Protein AF-A0A960BAJ9-F1 (afdb_monomer_lite)

Secondary structure (DSSP, 8-state):
---EEEEEEEEEEEEETTEEEEEEEEEEETTEEEEE---TT--TTHHHHHHHHHHHHHHT-PPPPS-S----PEEE-S--HHHHHHHHHTS--S-EEE----TT--

Structure (mmCIF, N/CA/C/O backbone):
data_AF-A0A960BAJ9-F1
#
_entry.id   AF-A0A960BAJ9-F1
#
loop_
_atom_site.group_PDB
_atom_site.id
_atom_site.type_symbol
_atom_site.label_atom_id
_atom_site.label_alt_id
_atom_site.label_comp_id
_atom_site.label_asym_id
_atom_site.label_entity_id
_atom_site.label_seq_id
_atom_site.pdbx_PDB_ins_code
_atom_site.Cartn_x
_atom_site.Cartn_y
_atom_site.Cartn_z
_atom_site.occupancy
_atom_site.B_iso_or_equiv
_atom_site.auth_seq_id
_atom_site.auth_comp_id
_atom_site.auth_asym_id
_atom_site.auth_atom_id
_atom_site.pdbx_PDB_model_num
ATOM 1 N N . MET A 1 1 ? 13.374 3.491 -20.218 1.00 78.62 1 MET A N 1
ATOM 2 C CA . MET A 1 1 ? 12.919 4.886 -20.019 1.00 78.62 1 MET A CA 1
ATOM 3 C C . MET A 1 1 ? 11.478 4.853 -19.524 1.00 78.62 1 MET A C 1
ATOM 5 O O . MET A 1 1 ? 10.736 3.983 -19.973 1.00 78.62 1 MET A O 1
ATOM 9 N N . LEU A 1 2 ? 11.098 5.720 -18.581 1.00 91.25 2 LEU A N 1
ATOM 10 C CA . LEU A 1 2 ? 9.697 5.862 -18.164 1.00 91.25 2 LEU A CA 1
ATOM 11 C C . LEU A 1 2 ? 8.907 6.575 -19.269 1.00 91.25 2 LEU A C 1
ATOM 13 O O . LEU A 1 2 ? 9.446 7.440 -19.951 1.00 91.25 2 LEU A O 1
ATOM 17 N N . SER A 1 3 ? 7.653 6.180 -19.460 1.00 89.94 3 SER A N 1
ATOM 18 C CA . SER A 1 3 ? 6.832 6.564 -20.620 1.00 89.94 3 SER A CA 1
ATOM 19 C C . SER A 1 3 ? 5.538 7.285 -20.248 1.00 89.94 3 SER A C 1
ATOM 21 O O . SER A 1 3 ? 4.957 7.987 -21.070 1.00 89.94 3 SER A O 1
ATOM 23 N N . THR A 1 4 ? 5.050 7.109 -19.021 1.00 95.44 4 THR A N 1
ATOM 24 C CA . THR A 1 4 ? 3.808 7.720 -18.535 1.00 95.44 4 THR A CA 1
ATOM 25 C C . THR A 1 4 ? 3.873 7.855 -17.019 1.00 95.44 4 THR A C 1
ATOM 27 O O . THR A 1 4 ? 4.448 6.988 -16.359 1.00 95.44 4 THR A O 1
ATOM 30 N N . ALA A 1 5 ? 3.264 8.912 -16.484 1.00 96.88 5 ALA A N 1
ATOM 31 C CA . ALA A 1 5 ? 3.016 9.097 -15.060 1.00 96.88 5 ALA A CA 1
ATOM 32 C C . ALA A 1 5 ? 1.580 9.601 -14.854 1.00 96.88 5 ALA A C 1
ATOM 34 O O . ALA A 1 5 ? 1.149 10.526 -15.542 1.00 96.88 5 ALA A O 1
ATOM 35 N N . VAL A 1 6 ? 0.840 8.987 -13.931 1.00 98.25 6 VAL A N 1
ATOM 36 C CA . VAL A 1 6 ? -0.546 9.347 -13.594 1.00 98.25 6 VAL A CA 1
ATOM 37 C C . VAL A 1 6 ? -0.665 9.492 -12.085 1.00 98.25 6 VAL A C 1
ATOM 39 O O . VAL A 1 6 ? -0.358 8.554 -11.353 1.00 98.25 6 VAL A O 1
ATOM 42 N N . ALA A 1 7 ? -1.124 10.651 -11.618 1.00 98.44 7 ALA A N 1
ATOM 43 C CA . ALA A 1 7 ? -1.416 10.861 -10.206 1.00 98.44 7 ALA A CA 1
ATOM 44 C C . ALA A 1 7 ? -2.764 10.253 -9.814 1.00 98.44 7 ALA A C 1
ATOM 46 O O . ALA A 1 7 ? -3.713 10.262 -10.601 1.00 98.44 7 ALA A O 1
ATOM 47 N N . TYR A 1 8 ? -2.856 9.754 -8.585 1.00 98.62 8 TYR A N 1
ATOM 48 C CA . TYR A 1 8 ? -4.104 9.284 -7.996 1.00 98.62 8 TYR A CA 1
ATOM 49 C C . TYR A 1 8 ? -4.304 9.843 -6.588 1.00 98.62 8 TYR A C 1
ATOM 51 O O . TYR A 1 8 ? -3.348 10.139 -5.874 1.00 98.62 8 TYR A O 1
ATOM 59 N N . ALA A 1 9 ? -5.573 9.920 -6.189 1.00 98.31 9 ALA A N 1
ATOM 60 C CA . ALA A 1 9 ? -6.015 10.220 -4.835 1.00 98.31 9 ALA A CA 1
ATOM 61 C C . ALA A 1 9 ? -7.238 9.344 -4.525 1.00 98.31 9 ALA A C 1
ATOM 63 O O . ALA A 1 9 ? -8.290 9.492 -5.147 1.00 98.31 9 ALA A O 1
ATOM 64 N N . LEU A 1 10 ? -7.093 8.385 -3.608 1.00 98.06 10 LEU A N 1
ATOM 65 C CA . LEU A 1 10 ? -8.117 7.378 -3.308 1.00 98.06 10 LEU A CA 1
ATOM 66 C C . LEU A 1 10 ? -8.574 7.474 -1.845 1.00 98.06 10 LEU A C 1
ATOM 68 O O . LEU A 1 10 ? -7.729 7.397 -0.952 1.00 98.06 10 LEU A O 1
ATOM 72 N N . PRO A 1 11 ? -9.882 7.602 -1.553 1.00 97.94 11 PRO A N 1
ATOM 73 C CA . PRO A 1 11 ? -10.361 7.657 -0.176 1.00 97.94 11 PRO A CA 1
ATOM 74 C C . PRO A 1 11 ? -10.208 6.300 0.524 1.00 97.94 11 PRO A C 1
ATOM 76 O O . PRO A 1 11 ? -10.509 5.245 -0.041 1.00 97.94 11 PRO A O 1
ATOM 79 N N . LEU A 1 12 ? -9.776 6.324 1.785 1.00 95.19 12 LEU A N 1
ATOM 80 C CA . LEU A 1 12 ? -9.753 5.147 2.651 1.00 95.19 12 LEU A CA 1
ATOM 81 C C . LEU A 1 12 ? -11.128 4.938 3.295 1.00 95.19 12 LEU A C 1
ATOM 83 O O . LEU A 1 12 ? -11.858 5.887 3.573 1.00 95.19 12 LEU A O 1
ATOM 87 N N . ARG A 1 13 ? -11.463 3.676 3.590 1.00 91.25 13 ARG A N 1
ATOM 88 C CA . ARG A 1 13 ? -12.693 3.330 4.328 1.00 91.25 13 ARG A CA 1
ATOM 89 C C . ARG A 1 13 ? -12.632 3.750 5.794 1.00 91.25 13 ARG A C 1
ATOM 91 O O . ARG A 1 13 ? -13.626 4.206 6.344 1.00 91.25 13 ARG A O 1
ATOM 98 N N . ASP A 1 14 ? -11.463 3.588 6.400 1.00 86.94 14 ASP A N 1
ATOM 99 C CA . ASP A 1 14 ? -11.175 3.923 7.787 1.00 86.94 14 ASP A CA 1
ATOM 100 C C . ASP A 1 14 ? -9.894 4.765 7.819 1.00 86.94 14 ASP A C 1
ATOM 102 O O . ASP A 1 14 ? -8.981 4.540 7.020 1.00 86.94 14 ASP A O 1
ATOM 106 N N . ARG A 1 15 ? -9.804 5.722 8.750 1.00 86.75 15 ARG A N 1
ATOM 107 C CA . ARG A 1 15 ? -8.563 6.476 8.969 1.00 86.75 15 ARG A CA 1
ATOM 108 C C . ARG A 1 15 ? -7.442 5.504 9.339 1.00 86.75 15 ARG A C 1
ATOM 110 O O . ARG A 1 15 ? -7.618 4.651 10.209 1.00 86.75 15 ARG A O 1
ATOM 117 N N . PHE A 1 16 ? -6.286 5.654 8.706 1.00 83.19 16 PHE A N 1
ATOM 118 C CA . PHE A 1 16 ? -5.135 4.790 8.944 1.00 83.19 16 PHE A CA 1
ATOM 119 C C . PHE A 1 16 ? -3.851 5.605 8.858 1.00 83.19 16 PHE A C 1
ATOM 121 O O . PHE A 1 16 ? -3.647 6.310 7.877 1.00 83.19 16 PHE A O 1
ATOM 128 N N . ARG A 1 17 ? -2.990 5.519 9.884 1.00 83.56 17 ARG A N 1
ATOM 129 C CA . ARG A 1 17 ? -1.757 6.326 9.986 1.00 83.56 17 ARG A CA 1
ATOM 130 C C . ARG A 1 17 ? -2.009 7.824 9.743 1.00 83.56 17 ARG A C 1
ATOM 132 O O . ARG A 1 17 ? -1.312 8.457 8.965 1.00 83.56 17 ARG A O 1
ATOM 139 N N . GLY A 1 18 ? -3.050 8.375 10.366 1.00 84.50 18 GLY A N 1
ATOM 140 C CA . GLY A 1 18 ? -3.385 9.798 10.251 1.00 84.50 18 GLY A CA 1
ATOM 141 C C . GLY A 1 18 ? -4.055 10.238 8.941 1.00 84.50 18 GLY A C 1
ATOM 142 O O . GLY A 1 18 ? -4.645 11.316 8.933 1.00 84.50 18 GLY A O 1
ATOM 143 N N . ILE A 1 19 ? -4.068 9.418 7.882 1.00 91.56 19 ILE A N 1
ATOM 144 C CA . ILE A 1 19 ? -4.639 9.788 6.577 1.00 91.56 19 ILE A CA 1
ATOM 145 C C . ILE A 1 19 ? -6.044 9.216 6.343 1.00 91.56 19 ILE A C 1
ATOM 147 O O . ILE A 1 19 ? -6.418 8.164 6.872 1.00 91.56 19 ILE A O 1
ATOM 151 N N . THR A 1 20 ? -6.817 9.913 5.508 1.00 94.56 20 THR A N 1
ATOM 152 C CA . THR A 1 20 ? -8.118 9.468 4.969 1.00 94.56 20 THR A CA 1
ATOM 153 C C . THR A 1 20 ? -8.138 9.400 3.441 1.00 94.56 20 THR A C 1
ATOM 155 O O . THR A 1 20 ? -9.094 8.878 2.874 1.00 94.56 20 THR A O 1
ATOM 158 N N . VAL A 1 21 ? -7.083 9.877 2.776 1.00 97.50 21 VAL A N 1
ATOM 159 C CA . VAL A 1 21 ? -6.874 9.776 1.327 1.00 97.50 21 VAL A CA 1
ATOM 160 C C . VAL A 1 21 ? -5.467 9.242 1.084 1.00 97.50 21 VAL A C 1
ATOM 162 O O . VAL A 1 21 ? -4.515 9.690 1.720 1.00 97.50 21 VAL A O 1
ATOM 165 N N . ARG A 1 22 ? -5.344 8.261 0.189 1.00 98.00 22 ARG A N 1
ATOM 166 C CA . ARG A 1 22 ? -4.074 7.719 -0.275 1.00 98.00 22 ARG A CA 1
ATOM 167 C C . ARG A 1 22 ? -3.721 8.346 -1.611 1.00 98.00 22 ARG A C 1
ATOM 169 O O . ARG A 1 22 ? -4.416 8.113 -2.598 1.00 98.00 22 ARG A O 1
ATOM 176 N N . GLU A 1 23 ? -2.626 9.085 -1.626 1.00 98.19 23 GLU A N 1
ATOM 177 C CA . GLU A 1 23 ? -2.090 9.717 -2.829 1.00 98.19 23 GLU A CA 1
ATOM 178 C C . GLU A 1 23 ? -0.824 9.005 -3.309 1.00 98.19 23 GLU A C 1
ATOM 180 O O . GLU A 1 23 ? -0.157 8.307 -2.531 1.00 98.19 23 GLU A O 1
ATOM 185 N N . GLY A 1 24 ? -0.518 9.175 -4.593 1.00 98.19 24 GLY A N 1
ATOM 186 C CA . GLY A 1 24 ? 0.702 8.685 -5.223 1.00 98.19 24 GLY A CA 1
ATOM 187 C C . GLY A 1 24 ? 0.698 8.875 -6.739 1.00 98.19 24 GLY A C 1
ATOM 188 O O . GLY A 1 24 ? -0.206 9.484 -7.317 1.00 98.19 24 GLY A O 1
ATOM 189 N N . LEU A 1 25 ? 1.729 8.333 -7.380 1.00 98.19 25 LEU A N 1
ATOM 190 C CA . LEU A 1 25 ? 1.908 8.275 -8.825 1.00 98.19 25 LEU A CA 1
ATOM 191 C C . LEU A 1 25 ? 1.967 6.814 -9.276 1.00 98.19 25 LEU A C 1
ATOM 193 O O . LEU A 1 25 ? 2.682 6.002 -8.693 1.00 98.19 25 LEU A O 1
ATOM 197 N N . LEU A 1 26 ? 1.279 6.498 -10.367 1.00 98.56 26 LEU A N 1
ATOM 198 C CA . LEU A 1 26 ? 1.535 5.304 -11.161 1.00 98.56 26 LEU A CA 1
ATOM 199 C C . LEU A 1 26 ? 2.448 5.688 -12.320 1.00 98.56 26 LEU A C 1
ATOM 201 O O . LEU A 1 26 ? 2.107 6.574 -13.105 1.00 98.56 26 LEU A O 1
ATOM 205 N N . VAL A 1 27 ? 3.591 5.022 -12.451 1.00 98.31 27 VAL A N 1
ATOM 206 C CA . VAL A 1 27 ? 4.541 5.240 -13.549 1.00 98.31 27 VAL A CA 1
ATOM 207 C C . VAL A 1 27 ? 4.664 3.991 -14.408 1.00 98.31 27 VAL A C 1
ATOM 209 O O . VAL A 1 27 ? 4.649 2.875 -13.893 1.00 98.31 27 VAL A O 1
ATOM 212 N N . ARG A 1 28 ? 4.795 4.164 -15.725 1.00 98.31 28 ARG A N 1
ATOM 213 C CA . ARG A 1 28 ? 4.938 3.052 -16.675 1.00 98.31 28 ARG A CA 1
ATOM 214 C C . ARG A 1 28 ? 6.322 3.036 -17.307 1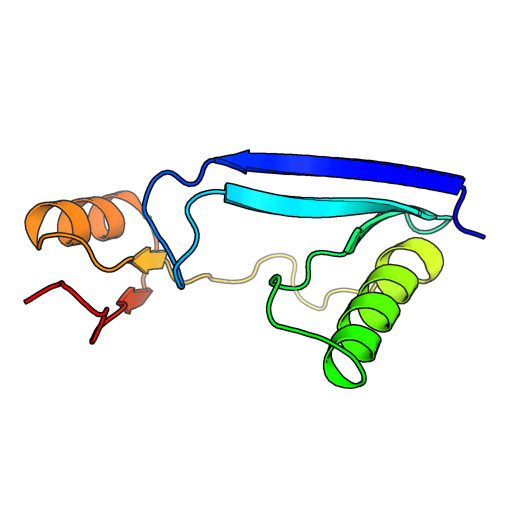.00 98.31 28 ARG A C 1
ATOM 216 O O . ARG A 1 28 ? 6.734 4.023 -17.921 1.00 98.31 28 ARG A O 1
ATOM 223 N N . GLY A 1 29 ? 7.005 1.903 -17.233 1.00 97.62 29 GLY A N 1
ATOM 224 C CA . GLY A 1 29 ? 8.255 1.635 -17.937 1.00 97.62 29 GLY A CA 1
ATOM 225 C C . GLY A 1 29 ? 8.205 0.323 -18.719 1.00 97.62 29 GLY A C 1
ATOM 226 O O . GLY A 1 29 ? 7.136 -0.235 -18.966 1.00 97.62 29 GLY A O 1
ATOM 227 N N . ALA A 1 30 ? 9.379 -0.153 -19.136 1.00 97.56 30 ALA A N 1
ATOM 228 C CA . ALA A 1 30 ? 9.511 -1.347 -19.970 1.00 97.56 30 ALA A CA 1
ATOM 229 C C . ALA A 1 30 ? 9.079 -2.646 -19.262 1.00 97.56 30 ALA A C 1
ATOM 231 O O . ALA A 1 30 ? 8.610 -3.560 -19.931 1.00 97.56 30 ALA A O 1
ATOM 232 N N . ALA A 1 31 ? 9.199 -2.717 -17.931 1.00 97.31 31 ALA A N 1
ATOM 233 C CA . ALA A 1 31 ? 8.793 -3.883 -17.144 1.00 97.31 31 ALA A CA 1
ATOM 234 C C . ALA A 1 31 ? 7.314 -3.837 -16.713 1.00 97.31 31 ALA A C 1
ATOM 236 O O . ALA A 1 31 ? 6.780 -4.842 -16.249 1.00 97.31 31 ALA A O 1
ATOM 237 N N . GLY A 1 32 ? 6.630 -2.700 -16.889 1.00 97.38 32 GLY A N 1
ATOM 238 C CA . GLY A 1 32 ? 5.215 -2.542 -16.554 1.00 97.38 32 GLY A CA 1
ATOM 239 C C . GLY A 1 32 ? 4.915 -1.259 -15.785 1.00 97.38 32 GLY A C 1
ATOM 240 O O . GLY A 1 32 ? 5.556 -0.228 -15.994 1.00 97.38 32 GLY A O 1
ATOM 241 N N . TRP A 1 33 ? 3.892 -1.318 -14.931 1.00 98.44 33 TRP A N 1
ATOM 242 C CA . TRP A 1 33 ? 3.502 -0.227 -14.038 1.00 98.44 33 TRP A CA 1
ATOM 243 C C . TRP A 1 33 ? 4.142 -0.389 -12.658 1.00 98.44 33 TRP A C 1
ATOM 245 O O . TRP A 1 33 ? 4.231 -1.504 -12.148 1.00 98.44 33 TRP A O 1
ATOM 255 N N . ALA A 1 34 ? 4.514 0.727 -12.039 1.00 98.50 34 ALA A N 1
ATOM 256 C CA . ALA A 1 34 ? 4.970 0.795 -10.658 1.00 98.50 34 ALA A CA 1
ATOM 257 C C . ALA A 1 34 ? 4.303 1.950 -9.912 1.00 98.50 34 ALA A C 1
ATOM 259 O O . ALA A 1 34 ? 3.860 2.925 -10.522 1.00 98.50 34 ALA A O 1
ATOM 260 N N . GLU A 1 35 ? 4.257 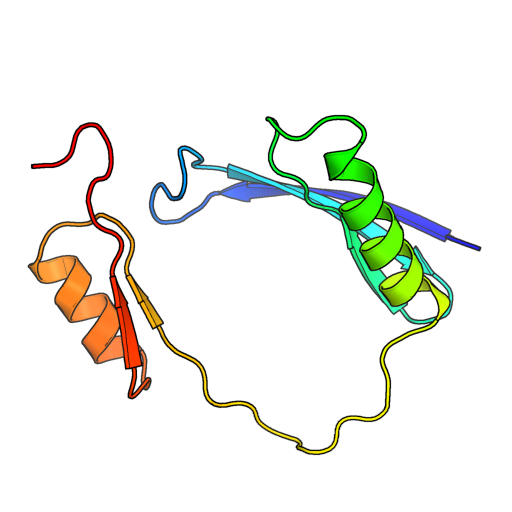1.838 -8.590 1.00 98.62 35 GLU A N 1
ATOM 261 C CA . GLU A 1 35 ? 3.672 2.833 -7.697 1.00 98.62 35 GLU A CA 1
ATOM 262 C C . GLU A 1 35 ? 4.777 3.597 -6.964 1.00 98.62 35 GLU A C 1
ATOM 264 O O . GLU A 1 35 ? 5.614 2.986 -6.302 1.00 98.62 35 GLU A O 1
ATOM 269 N N . TRP A 1 36 ? 4.738 4.927 -7.044 1.00 98.44 36 TRP A N 1
ATOM 270 C CA . TRP A 1 36 ? 5.479 5.818 -6.159 1.00 98.44 36 TRP A CA 1
ATOM 271 C C . TRP A 1 36 ? 4.500 6.514 -5.229 1.00 98.44 36 TRP A C 1
ATOM 273 O O . TRP A 1 36 ? 3.672 7.314 -5.663 1.00 98.44 36 TRP A O 1
ATOM 283 N N . SER A 1 37 ? 4.566 6.194 -3.944 1.00 97.94 37 SER A N 1
ATOM 284 C CA . SER A 1 37 ? 3.547 6.639 -3.003 1.00 97.94 37 SER A CA 1
ATOM 285 C C . SER A 1 37 ? 4.110 6.905 -1.601 1.00 97.94 37 SER A C 1
ATOM 287 O O . SER A 1 37 ? 3.599 6.380 -0.615 1.00 97.94 37 SER A O 1
ATOM 289 N N . PRO A 1 38 ? 5.158 7.723 -1.433 1.00 97.44 38 PRO A N 1
ATOM 290 C CA . PRO A 1 38 ? 5.589 8.120 -0.094 1.00 97.44 38 PRO A CA 1
ATOM 291 C C . PRO A 1 38 ? 4.444 8.802 0.673 1.00 97.44 38 PRO A C 1
ATOM 293 O O . PRO A 1 38 ? 3.531 9.380 0.078 1.00 97.44 38 PRO A O 1
ATOM 296 N N . PHE A 1 39 ? 4.461 8.701 2.003 1.00 95.50 39 PHE A N 1
ATOM 297 C CA . PHE A 1 39 ? 3.584 9.532 2.827 1.00 95.50 39 PHE A CA 1
ATOM 298 C C . PHE A 1 39 ? 4.069 10.996 2.797 1.00 95.50 39 PHE A C 1
ATOM 300 O O . PHE A 1 39 ? 5.267 11.212 2.598 1.00 95.50 39 PHE A O 1
ATOM 307 N N . PRO A 1 40 ? 3.179 11.990 2.997 1.00 91.94 40 PRO A N 1
ATOM 308 C CA . PRO A 1 40 ? 3.519 13.408 2.844 1.00 91.94 40 PRO A CA 1
ATOM 309 C C . PRO A 1 40 ? 4.668 13.900 3.733 1.00 91.94 40 PRO A C 1
ATOM 311 O O . PRO A 1 40 ? 5.332 14.872 3.387 1.00 91.94 40 PRO A O 1
ATOM 314 N N . GLU A 1 41 ? 4.899 13.256 4.878 1.00 93.50 41 GLU A N 1
ATOM 315 C CA . GLU A 1 41 ? 5.968 13.613 5.810 1.00 93.50 41 GLU A CA 1
ATOM 316 C C . GLU A 1 41 ? 7.373 13.187 5.358 1.00 93.50 41 GLU A C 1
ATOM 318 O O . GLU A 1 41 ? 8.354 13.734 5.861 1.00 93.50 41 GLU A O 1
ATOM 323 N N . TYR A 1 42 ? 7.495 12.232 4.428 1.00 95.62 42 TYR A N 1
ATOM 324 C CA . TYR A 1 42 ? 8.803 11.760 3.978 1.00 95.62 42 TYR A CA 1
ATOM 325 C C . TYR A 1 42 ? 9.424 12.742 2.992 1.00 95.62 42 TYR A C 1
ATOM 327 O O . TYR A 1 42 ? 8.854 13.062 1.950 1.00 95.62 42 TYR A O 1
ATOM 335 N N . THR A 1 43 ? 10.638 13.177 3.310 1.00 95.50 43 THR A N 1
ATOM 336 C CA . THR A 1 43 ? 11.449 14.051 2.457 1.00 95.50 43 THR A CA 1
ATOM 337 C C . THR A 1 43 ? 12.789 13.382 2.157 1.00 95.50 43 THR A C 1
ATOM 339 O O . THR A 1 43 ? 12.997 12.211 2.485 1.00 95.50 43 THR A O 1
ATOM 342 N N . HIS A 1 44 ? 13.706 14.075 1.485 1.00 94.06 44 HIS A N 1
ATOM 343 C CA . HIS A 1 44 ? 15.058 13.549 1.323 1.00 94.06 44 HIS A CA 1
ATOM 344 C C . HIS A 1 44 ? 15.757 13.408 2.686 1.00 94.06 44 HIS A C 1
ATOM 346 O O . HIS A 1 44 ? 15.627 14.295 3.530 1.00 94.06 44 HIS A O 1
ATOM 352 N N . PRO A 1 45 ? 16.536 12.332 2.898 1.00 95.81 45 PRO A N 1
ATOM 353 C CA . PRO A 1 45 ? 16.873 11.276 1.931 1.00 95.81 45 PRO A CA 1
ATOM 354 C C . PRO A 1 45 ? 15.899 10.078 1.924 1.00 95.81 45 PRO A C 1
ATOM 356 O O . PRO A 1 45 ? 16.048 9.158 1.127 1.00 95.81 45 PRO A O 1
ATOM 359 N N . GLU A 1 46 ? 14.897 10.047 2.804 1.00 96.56 46 GLU A N 1
ATOM 360 C CA . GLU A 1 46 ? 14.001 8.891 2.981 1.00 96.56 46 GLU A CA 1
ATOM 361 C C . GLU A 1 46 ? 13.207 8.560 1.710 1.00 96.56 46 GLU A C 1
ATOM 363 O O . GLU A 1 46 ? 12.989 7.391 1.380 1.00 96.56 46 GLU A O 1
ATOM 368 N N . ILE A 1 47 ? 12.807 9.592 0.965 1.00 97.25 47 ILE A N 1
ATOM 369 C CA . ILE A 1 47 ? 12.033 9.464 -0.273 1.00 97.25 47 ILE A CA 1
ATOM 370 C C . ILE A 1 47 ? 12.825 8.826 -1.429 1.00 97.25 47 ILE A C 1
ATOM 372 O O . ILE A 1 47 ? 12.225 8.293 -2.366 1.00 97.25 47 ILE A O 1
ATOM 376 N N . ASP A 1 48 ? 14.159 8.809 -1.354 1.00 97.56 48 ASP A N 1
ATOM 377 C CA . ASP A 1 48 ? 15.015 8.281 -2.423 1.00 97.56 48 ASP A CA 1
ATOM 378 C C . ASP A 1 48 ? 14.814 6.775 -2.604 1.00 97.56 48 ASP A C 1
ATOM 380 O O . ASP A 1 48 ? 14.722 6.280 -3.730 1.00 97.56 48 ASP A O 1
ATOM 384 N N . ALA A 1 49 ? 14.644 6.044 -1.499 1.00 98.06 49 ALA A N 1
ATOM 385 C CA . ALA A 1 49 ? 14.368 4.611 -1.529 1.00 98.06 49 ALA A CA 1
ATOM 386 C C . ALA A 1 49 ? 13.011 4.296 -2.185 1.00 98.06 49 ALA A C 1
ATOM 388 O O . ALA A 1 49 ? 12.890 3.314 -2.919 1.00 98.06 49 ALA A O 1
ATOM 389 N N . TRP A 1 50 ? 12.003 5.152 -1.978 1.00 98.31 50 TRP A N 1
ATOM 390 C CA . TRP A 1 50 ? 10.700 5.015 -2.636 1.00 98.31 50 TRP A CA 1
ATOM 391 C C . TRP A 1 50 ? 10.831 5.158 -4.149 1.00 98.31 50 TRP A C 1
ATOM 393 O O . TRP A 1 50 ? 10.250 4.376 -4.906 1.00 98.31 50 TRP A O 1
ATOM 403 N N . TRP A 1 51 ? 11.612 6.140 -4.604 1.00 97.69 51 TRP A N 1
ATOM 404 C CA . TRP A 1 51 ? 11.840 6.344 -6.030 1.00 97.69 51 TRP A CA 1
ATOM 405 C C . TRP A 1 51 ? 12.667 5.222 -6.664 1.00 97.69 51 TRP A C 1
ATOM 407 O O . TRP A 1 51 ? 12.330 4.752 -7.755 1.00 97.69 51 TRP A O 1
ATOM 417 N N . ALA A 1 52 ? 13.700 4.742 -5.969 1.00 97.94 52 ALA A N 1
ATOM 418 C CA . ALA A 1 52 ? 14.506 3.613 -6.419 1.00 97.94 52 ALA A CA 1
ATOM 419 C C . ALA A 1 52 ? 13.644 2.354 -6.623 1.00 97.94 52 ALA A C 1
ATOM 421 O O . ALA A 1 52 ? 13.669 1.773 -7.708 1.00 97.94 52 ALA A O 1
ATOM 422 N N . ALA A 1 53 ? 12.807 2.000 -5.640 1.00 98.31 53 ALA A N 1
ATOM 423 C CA . ALA A 1 53 ? 11.892 0.860 -5.732 1.00 98.31 53 ALA A CA 1
ATOM 424 C C . ALA A 1 53 ? 10.872 1.013 -6.874 1.00 98.31 53 ALA A C 1
ATOM 426 O O . ALA A 1 53 ? 10.605 0.068 -7.617 1.00 98.31 53 ALA A O 1
ATOM 427 N N . THR A 1 54 ? 10.336 2.222 -7.059 1.00 98.31 54 THR A N 1
ATOM 428 C CA . THR A 1 54 ? 9.414 2.520 -8.166 1.00 98.31 54 THR A CA 1
ATOM 429 C C . THR A 1 54 ? 10.096 2.296 -9.517 1.00 98.31 54 THR A C 1
ATOM 431 O O . THR A 1 54 ? 9.539 1.664 -10.416 1.00 98.31 54 THR A O 1
ATOM 434 N N . THR A 1 55 ? 11.316 2.812 -9.669 1.00 97.75 55 THR A N 1
ATOM 435 C CA . THR A 1 55 ? 12.070 2.721 -10.922 1.00 97.75 55 THR A CA 1
ATOM 436 C C . THR A 1 55 ? 12.447 1.278 -11.234 1.00 97.75 55 THR A C 1
ATOM 438 O O . THR A 1 55 ? 12.273 0.846 -12.376 1.00 97.75 55 THR A O 1
ATOM 441 N N . GLU A 1 56 ? 12.904 0.514 -10.240 1.00 98.06 56 GLU A N 1
ATOM 442 C CA . GLU A 1 56 ? 13.185 -0.918 -10.380 1.00 98.06 56 GLU A CA 1
ATOM 443 C C . GLU A 1 56 ? 11.944 -1.672 -10.873 1.00 98.06 56 GLU A C 1
ATOM 445 O O . GLU A 1 56 ? 11.994 -2.321 -11.920 1.00 98.06 56 GLU A O 1
ATOM 450 N N . ALA A 1 57 ? 10.803 -1.507 -10.199 1.00 98.38 57 ALA A N 1
ATOM 451 C CA . ALA A 1 57 ? 9.558 -2.174 -10.571 1.00 98.38 57 ALA A CA 1
ATOM 452 C C . ALA A 1 57 ? 9.079 -1.792 -11.986 1.00 98.38 57 ALA A C 1
ATOM 454 O O . ALA A 1 57 ? 8.595 -2.644 -12.729 1.00 98.38 57 ALA A O 1
ATOM 455 N N . ALA A 1 58 ? 9.249 -0.530 -12.395 1.00 98.31 58 ALA A N 1
ATOM 456 C CA . ALA A 1 58 ? 8.817 -0.062 -13.711 1.00 98.31 58 ALA A CA 1
ATOM 457 C C . 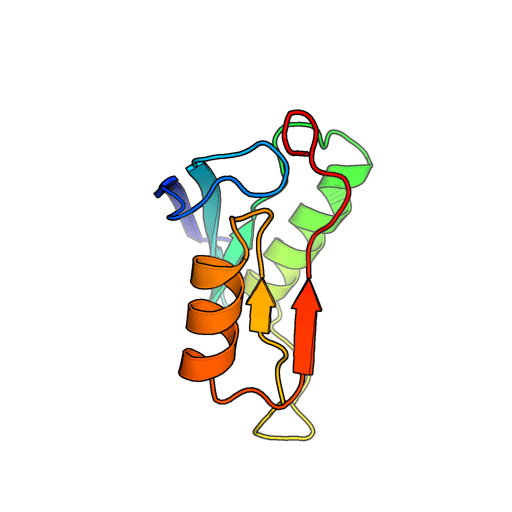ALA A 1 58 ? 9.766 -0.460 -14.851 1.00 98.31 58 ALA A C 1
ATOM 459 O O . ALA A 1 58 ? 9.341 -0.511 -16.009 1.00 98.31 58 ALA A O 1
ATOM 460 N N . THR A 1 59 ? 11.055 -0.682 -14.579 1.00 97.94 59 THR A N 1
ATOM 461 C CA . THR A 1 59 ? 12.075 -0.786 -15.640 1.00 97.94 59 THR A CA 1
ATOM 462 C C . THR A 1 59 ? 12.861 -2.090 -15.661 1.00 97.94 59 THR A C 1
ATOM 464 O O . THR A 1 59 ? 13.296 -2.479 -16.742 1.00 97.94 59 THR A O 1
ATOM 467 N N . ILE A 1 60 ? 13.008 -2.767 -14.523 1.00 97.25 60 ILE A N 1
ATOM 468 C CA . ILE A 1 60 ? 13.791 -4.002 -14.370 1.00 97.25 60 ILE A CA 1
ATOM 469 C C . ILE A 1 60 ? 12.859 -5.190 -14.098 1.00 97.25 60 ILE A C 1
ATOM 471 O O . ILE A 1 60 ? 13.013 -6.244 -14.711 1.00 97.25 60 ILE A O 1
ATOM 475 N N . GLY A 1 61 ? 11.855 -5.001 -13.236 1.00 94.94 61 GLY A N 1
ATOM 476 C CA . GLY A 1 61 ? 10.987 -6.073 -12.748 1.00 94.94 61 GLY A CA 1
ATOM 477 C C . GLY A 1 61 ? 11.575 -6.794 -11.531 1.00 94.94 61 GLY A C 1
ATOM 478 O O . GLY A 1 61 ? 12.621 -6.416 -11.011 1.00 94.94 61 GLY A O 1
ATOM 479 N N . PHE A 1 62 ? 10.880 -7.826 -11.050 1.00 97.44 62 PHE A N 1
ATOM 480 C CA . PHE A 1 62 ? 11.270 -8.560 -9.843 1.00 97.44 62 PHE A CA 1
ATOM 481 C C . PHE A 1 62 ? 11.953 -9.894 -10.174 1.00 97.44 62 PHE A C 1
ATOM 483 O O . PHE A 1 62 ? 11.670 -10.483 -11.222 1.00 97.44 62 PHE A O 1
ATOM 490 N N . PRO A 1 63 ? 12.807 -10.420 -9.275 1.00 98.12 63 PRO A N 1
ATOM 491 C CA . PRO A 1 63 ? 13.327 -11.778 -9.393 1.00 98.12 63 PRO A CA 1
ATOM 492 C C . PRO A 1 63 ? 12.211 -12.820 -9.535 1.00 98.12 63 PRO A C 1
ATOM 494 O O . PRO A 1 63 ? 11.095 -12.628 -9.045 1.00 98.12 63 PRO A O 1
ATOM 497 N N . ALA A 1 64 ? 12.535 -13.953 -10.16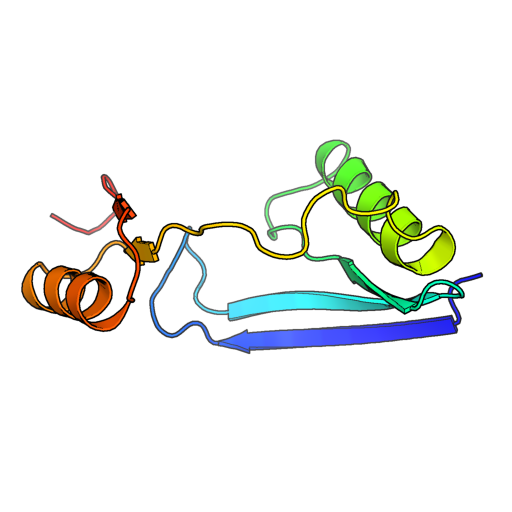2 1.00 98.12 64 ALA A N 1
ATOM 498 C CA . ALA A 1 64 ? 11.581 -15.041 -10.340 1.00 98.12 64 ALA A CA 1
ATOM 499 C C . ALA A 1 64 ? 11.011 -15.504 -8.981 1.00 98.12 64 ALA A C 1
ATOM 501 O O . ALA A 1 64 ? 11.782 -15.785 -8.054 1.00 98.12 64 ALA A O 1
ATOM 502 N N . PRO A 1 65 ? 9.677 -15.589 -8.829 1.00 98.31 65 PRO A N 1
ATOM 503 C CA . PRO A 1 65 ? 9.075 -16.034 -7.583 1.00 98.31 65 PRO A CA 1
ATOM 504 C C . PRO A 1 65 ? 9.395 -17.511 -7.332 1.00 98.31 65 PRO A C 1
ATOM 506 O O . PRO A 1 65 ? 9.319 -18.344 -8.229 1.00 98.31 65 PRO A O 1
ATOM 509 N N . VAL A 1 66 ? 9.698 -17.854 -6.079 1.00 98.56 66 VAL A N 1
ATOM 510 C CA . VAL A 1 66 ? 9.918 -19.252 -5.643 1.00 98.56 66 VAL A CA 1
ATOM 511 C C . VAL A 1 66 ? 8.647 -19.919 -5.098 1.00 98.56 66 VAL A C 1
ATOM 513 O O . VAL A 1 66 ? 8.696 -21.019 -4.553 1.00 98.56 66 VAL A O 1
ATOM 516 N N . ARG A 1 67 ? 7.514 -19.213 -5.154 1.00 98.56 67 ARG A N 1
ATOM 517 C CA . ARG A 1 67 ? 6.186 -19.685 -4.749 1.00 98.56 67 ARG A CA 1
ATOM 518 C C . ARG A 1 67 ? 5.113 -18.871 -5.457 1.00 98.56 67 ARG A C 1
ATOM 520 O O . ARG A 1 67 ? 5.254 -17.658 -5.580 1.00 98.56 67 ARG A O 1
ATOM 527 N N . ASP A 1 68 ? 4.009 -19.522 -5.796 1.00 98.44 68 ASP A N 1
ATOM 528 C CA . ASP A 1 68 ? 2.903 -18.868 -6.506 1.00 98.44 68 ASP A CA 1
ATOM 529 C C . ASP A 1 68 ? 1.910 -18.173 -5.566 1.00 98.44 68 ASP A C 1
ATOM 531 O O . ASP A 1 68 ? 1.068 -17.389 -5.999 1.00 98.44 68 ASP A O 1
ATOM 535 N N . ARG A 1 69 ? 1.960 -18.486 -4.264 1.00 98.06 69 ARG A N 1
ATOM 536 C CA . ARG A 1 69 ? 1.036 -17.952 -3.255 1.00 98.06 69 ARG A CA 1
ATOM 537 C C . ARG A 1 69 ? 1.766 -17.589 -1.969 1.00 98.06 69 ARG A C 1
ATOM 539 O O . ARG A 1 69 ? 2.654 -18.314 -1.520 1.00 98.06 69 ARG A O 1
ATOM 546 N N . VAL A 1 70 ? 1.347 -16.483 -1.357 1.00 97.94 70 VAL A N 1
ATOM 547 C CA . VAL A 1 70 ? 1.868 -15.983 -0.078 1.00 97.94 70 VAL A CA 1
ATOM 548 C C . VAL A 1 70 ? 0.702 -15.874 0.910 1.00 97.94 70 VAL A C 1
ATOM 550 O O . VAL A 1 70 ? -0.283 -15.207 0.592 1.00 97.94 70 VAL A O 1
ATOM 553 N N . PRO A 1 71 ? 0.755 -16.524 2.089 1.00 98.19 71 PRO A N 1
ATOM 554 C CA . PRO A 1 71 ? -0.256 -16.318 3.118 1.00 98.19 71 PRO A CA 1
ATOM 555 C C . PRO A 1 71 ? -0.166 -14.889 3.661 1.00 98.19 71 PRO A C 1
ATOM 557 O O . PRO A 1 71 ? 0.924 -14.393 3.938 1.00 98.19 71 PRO A O 1
ATOM 560 N N . VAL A 1 72 ? -1.315 -14.241 3.838 1.00 98.44 72 VAL A N 1
ATOM 561 C CA . VAL A 1 72 ? -1.406 -12.859 4.327 1.00 98.44 72 VAL A CA 1
ATOM 562 C C . VAL A 1 72 ? -2.089 -12.795 5.689 1.00 98.44 72 VAL A C 1
ATOM 564 O O . VAL A 1 72 ? -2.867 -13.678 6.060 1.00 98.44 72 VAL A O 1
ATOM 567 N N . ASN A 1 73 ? -1.807 -11.727 6.434 1.00 98.44 73 ASN A N 1
ATOM 568 C CA . ASN A 1 73 ? -2.582 -11.345 7.607 1.00 98.44 73 ASN A CA 1
ATOM 569 C C . ASN A 1 73 ? -3.627 -10.284 7.234 1.00 98.44 73 ASN A C 1
ATOM 571 O O . ASN A 1 73 ? -3.381 -9.428 6.382 1.00 98.44 73 ASN A O 1
ATOM 575 N N . VAL A 1 74 ? -4.750 -10.255 7.952 1.00 98.19 74 VAL A N 1
ATOM 576 C CA . VAL A 1 74 ? -5.663 -9.107 7.904 1.00 98.19 74 VAL A CA 1
ATOM 577 C C . VAL A 1 74 ? -5.071 -7.947 8.703 1.00 98.19 74 VAL A C 1
ATOM 579 O O . VAL A 1 74 ? -4.410 -8.158 9.723 1.00 98.19 74 VAL A O 1
ATOM 582 N N . THR A 1 75 ? -5.268 -6.712 8.242 1.00 96.00 75 THR A N 1
ATOM 583 C CA . THR A 1 75 ? -4.923 -5.506 9.009 1.00 96.00 75 THR A CA 1
ATOM 584 C C . THR A 1 75 ? -6.200 -4.918 9.592 1.00 96.00 75 THR A C 1
ATOM 586 O O . THR A 1 75 ? -7.110 -4.565 8.849 1.00 96.00 75 THR A O 1
ATOM 589 N N . VAL A 1 76 ? -6.261 -4.819 10.918 1.00 94.88 76 VAL A N 1
ATOM 590 C CA . VAL A 1 76 ? -7.389 -4.257 11.664 1.00 94.88 76 VAL A CA 1
ATOM 591 C C . VAL A 1 76 ? -7.012 -2.830 12.085 1.00 94.88 76 VAL A C 1
ATOM 593 O O . VAL A 1 76 ? -6.087 -2.671 12.891 1.00 94.88 76 VAL A O 1
ATOM 596 N N . PRO A 1 77 ? -7.664 -1.785 11.537 1.00 91.94 77 PRO A N 1
ATOM 597 C CA . PRO A 1 77 ? -7.412 -0.398 11.928 1.00 91.94 77 PRO A CA 1
ATOM 598 C C . PRO A 1 77 ? -7.868 -0.120 13.367 1.00 91.94 77 PRO A C 1
ATOM 600 O O . PRO A 1 77 ? -8.504 -0.958 14.004 1.00 91.94 77 PRO A O 1
ATOM 603 N N . ALA A 1 78 ? -7.585 1.081 13.875 1.00 91.12 78 ALA A N 1
ATOM 604 C CA . ALA A 1 78 ? -8.085 1.519 15.176 1.00 91.12 78 ALA A CA 1
ATOM 605 C C . ALA A 1 78 ? -9.593 1.830 15.096 1.00 91.12 78 ALA A C 1
ATOM 607 O O . ALA A 1 78 ? -10.012 2.964 14.850 1.00 91.12 78 ALA A O 1
ATOM 608 N N . VAL A 1 79 ? -10.415 0.796 15.269 1.00 90.81 79 VAL A N 1
ATOM 609 C CA . VAL A 1 79 ? -11.887 0.825 15.209 1.00 90.81 79 VAL A CA 1
ATOM 610 C C . VAL A 1 79 ? -12.493 0.213 16.475 1.00 90.81 79 VAL A C 1
ATOM 612 O O . VAL A 1 79 ? -11.796 -0.418 17.263 1.00 90.81 79 VAL A O 1
ATOM 615 N N . GLY A 1 80 ? -13.804 0.387 16.677 1.00 93.00 80 GLY A N 1
ATOM 616 C CA . GLY A 1 80 ? -14.509 -0.227 17.808 1.00 93.00 80 GLY A CA 1
ATOM 617 C C . GLY A 1 80 ? -14.525 -1.767 17.746 1.00 93.00 80 GLY A C 1
ATOM 618 O O . GLY A 1 80 ? -14.452 -2.336 16.652 1.00 93.00 80 GLY A O 1
ATOM 619 N N . PRO A 1 81 ? -14.690 -2.458 18.891 1.00 95.88 81 PRO A N 1
ATOM 620 C CA . PRO A 1 81 ? -14.475 -3.905 19.011 1.00 95.88 81 PRO A CA 1
ATOM 621 C C . PRO A 1 81 ? -15.367 -4.742 18.088 1.00 95.88 81 PRO A C 1
ATOM 623 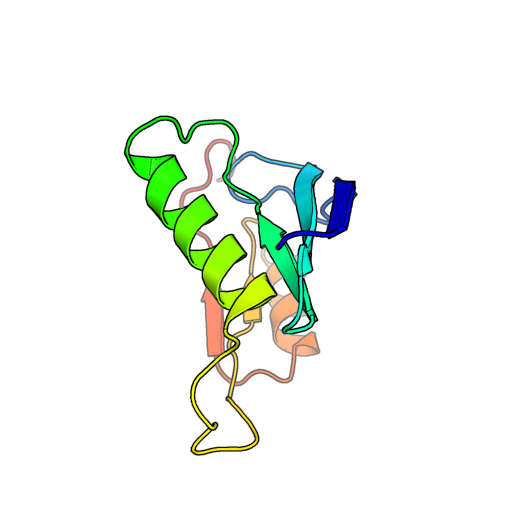O O . PRO A 1 81 ? -14.888 -5.685 17.464 1.00 95.88 81 PRO A O 1
ATOM 626 N N . ARG A 1 82 ? -16.643 -4.363 17.921 1.00 96.75 82 ARG A N 1
ATOM 627 C CA . ARG A 1 82 ? -17.558 -5.050 16.994 1.00 96.75 82 ARG A CA 1
ATOM 628 C C . ARG A 1 82 ? -17.041 -5.005 15.555 1.00 96.75 82 ARG A C 1
ATOM 630 O O . ARG A 1 82 ? -16.956 -6.031 14.897 1.00 96.75 82 ARG A O 1
ATOM 637 N N . ARG A 1 83 ? -16.607 -3.828 15.094 1.00 95.06 83 ARG A N 1
ATOM 638 C CA . ARG A 1 83 ? -16.062 -3.664 13.742 1.00 95.06 83 ARG A CA 1
ATOM 639 C C . ARG A 1 83 ? -14.747 -4.424 13.565 1.00 95.06 83 ARG A C 1
ATOM 641 O O . ARG A 1 83 ? -14.526 -4.996 12.503 1.00 95.06 83 ARG A O 1
ATOM 648 N N . ALA A 1 84 ? -13.891 -4.436 14.587 1.00 96.44 84 ALA A N 1
ATOM 649 C CA . ALA A 1 84 ? -12.656 -5.215 14.577 1.00 96.44 84 ALA A CA 1
ATOM 650 C C . ALA A 1 84 ? -12.941 -6.717 14.414 1.00 96.44 84 ALA A C 1
ATOM 652 O O . ALA A 1 84 ? -12.335 -7.362 13.560 1.00 96.44 84 ALA A O 1
ATOM 653 N N . HIS A 1 85 ? -13.907 -7.245 15.172 1.00 97.88 85 HIS A N 1
ATOM 654 C CA . HIS A 1 85 ? -14.378 -8.620 15.028 1.00 97.88 85 HIS A CA 1
ATOM 655 C C . HIS A 1 85 ? -14.891 -8.896 13.607 1.00 97.88 85 HIS A C 1
ATOM 657 O O . HIS A 1 85 ? -14.445 -9.855 12.983 1.00 97.88 85 HIS A O 1
ATOM 663 N N . ASP A 1 86 ? -15.752 -8.030 13.063 1.00 97.69 86 ASP A N 1
ATOM 664 C CA . ASP A 1 86 ? -16.315 -8.200 11.716 1.00 97.69 86 ASP A CA 1
ATOM 665 C C . ASP A 1 86 ? -15.224 -8.254 10.632 1.00 97.69 86 ASP A C 1
ATOM 667 O O . ASP A 1 86 ? -15.296 -9.076 9.719 1.00 97.69 86 ASP A O 1
ATOM 671 N N . ILE A 1 87 ? -14.186 -7.414 10.744 1.00 96.88 87 ILE A N 1
ATOM 672 C CA . ILE A 1 87 ? -13.036 -7.412 9.824 1.00 96.88 87 ILE A CA 1
ATOM 673 C C . ILE A 1 87 ? -12.299 -8.751 9.876 1.00 96.88 87 ILE A C 1
ATOM 675 O O . ILE A 1 87 ? -11.977 -9.312 8.831 1.00 96.88 87 ILE A O 1
ATOM 679 N N . VAL A 1 88 ? -12.024 -9.269 11.076 1.00 98.19 88 VAL A N 1
ATOM 680 C CA . VAL A 1 88 ? -11.299 -10.536 11.239 1.00 98.19 88 VAL A CA 1
ATOM 681 C C . VAL A 1 88 ? -12.141 -11.708 10.741 1.00 98.19 88 VAL A C 1
ATOM 683 O O . VAL A 1 88 ? -11.644 -12.503 9.941 1.00 98.19 88 VAL A O 1
ATOM 686 N N . ALA A 1 89 ? -13.412 -11.782 11.139 1.00 98.00 89 ALA A N 1
ATOM 687 C CA . ALA A 1 89 ? -14.327 -12.857 10.763 1.00 98.00 89 ALA A CA 1
ATOM 688 C C . ALA A 1 89 ? -14.537 -12.946 9.242 1.00 98.00 89 ALA A C 1
ATOM 690 O O . ALA A 1 89 ? -14.585 -14.042 8.689 1.00 98.00 89 ALA A O 1
ATOM 691 N N . ALA A 1 90 ? -14.594 -11.804 8.550 1.00 97.62 90 ALA A N 1
ATOM 692 C CA . ALA A 1 90 ? -14.752 -11.753 7.097 1.00 97.62 90 ALA A CA 1
ATOM 693 C C . ALA A 1 90 ? -13.438 -11.933 6.309 1.00 97.62 90 ALA A C 1
ATOM 695 O O . ALA A 1 90 ? -13.467 -12.011 5.084 1.00 97.62 90 ALA A O 1
ATOM 696 N N . SER A 1 91 ? -12.276 -11.967 6.972 1.00 97.56 91 SER A N 1
ATOM 697 C CA . SER A 1 91 ? -10.980 -11.854 6.285 1.00 97.56 91 SER A CA 1
ATOM 698 C C . SER A 1 91 ? -10.497 -13.114 5.568 1.00 97.56 91 SER A C 1
ATOM 700 O O . SER A 1 91 ? -9.605 -13.026 4.725 1.00 97.56 91 SER A O 1
ATOM 702 N N . GLY A 1 92 ? -10.982 -14.295 5.966 1.00 97.38 92 GLY A N 1
ATOM 703 C CA . GLY A 1 92 ? -10.407 -15.583 5.553 1.00 97.38 92 GLY A CA 1
ATOM 704 C C . GLY A 1 92 ? -8.952 -15.810 6.004 1.00 97.38 92 GLY A C 1
ATOM 705 O O . GLY A 1 92 ? -8.336 -16.806 5.625 1.00 97.38 92 GLY A O 1
ATOM 706 N N . CYS A 1 93 ? -8.380 -14.903 6.804 1.00 98.44 93 CYS A N 1
ATOM 707 C CA . CYS A 1 93 ? -6.997 -14.961 7.263 1.00 98.44 93 CYS A CA 1
ATOM 708 C C . CYS A 1 93 ? -6.892 -15.724 8.588 1.00 98.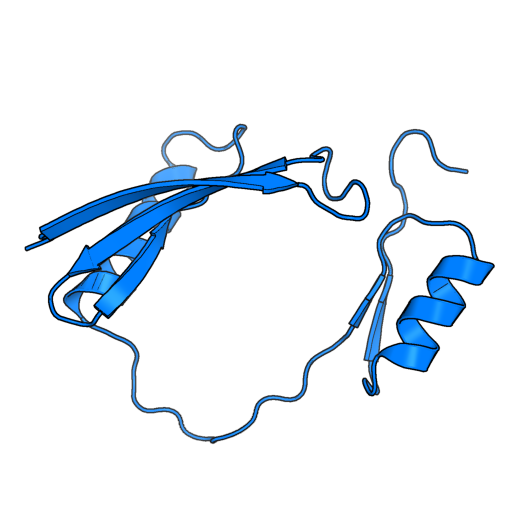44 93 CYS A C 1
ATOM 710 O O . CYS A 1 93 ? -7.755 -15.624 9.455 1.00 98.44 93 CYS A O 1
ATOM 712 N N . ARG A 1 94 ? -5.770 -16.424 8.792 1.00 98.06 94 ARG A N 1
ATOM 713 C CA . ARG A 1 94 ? -5.446 -17.077 10.079 1.00 98.06 94 ARG A CA 1
ATOM 714 C C . ARG A 1 94 ? -4.672 -16.173 11.044 1.00 98.06 94 ARG A C 1
ATOM 716 O O . ARG A 1 94 ? -4.348 -16.583 12.153 1.00 98.06 94 ARG A O 1
ATOM 723 N N . THR A 1 95 ? -4.336 -14.961 10.614 1.00 98.62 95 THR A N 1
ATOM 724 C CA . THR A 1 95 ? -3.509 -14.013 11.366 1.00 98.62 95 THR A CA 1
ATOM 725 C C . THR A 1 95 ? -4.068 -12.608 11.197 1.00 98.62 95 THR A C 1
ATOM 727 O O . THR A 1 95 ? -4.429 -12.218 10.085 1.00 98.62 95 THR A O 1
ATOM 730 N N . ALA A 1 96 ? -4.110 -11.838 12.285 1.00 98.31 96 ALA A N 1
ATOM 731 C CA . ALA A 1 96 ? -4.564 -10.452 12.300 1.00 98.31 96 ALA A CA 1
ATOM 732 C C . ALA A 1 96 ? -3.496 -9.532 12.910 1.00 98.31 96 ALA A C 1
ATOM 734 O O . ALA A 1 96 ? -2.900 -9.854 13.935 1.00 98.31 96 ALA A O 1
ATOM 735 N N . LYS A 1 97 ? -3.281 -8.368 12.290 1.00 97.81 97 LYS A N 1
ATOM 736 C CA . LYS A 1 97 ? -2.462 -7.267 12.811 1.00 97.81 97 LYS A CA 1
ATOM 737 C C . LYS A 1 97 ? -3.391 -6.173 13.317 1.00 97.81 97 LYS A C 1
ATOM 739 O O . LYS A 1 97 ? -4.029 -5.503 12.506 1.00 97.81 97 LYS A O 1
ATOM 744 N N . VAL A 1 98 ? -3.459 -5.999 14.634 1.00 95.62 98 VAL A N 1
ATOM 745 C CA . VAL A 1 98 ? -4.353 -5.028 15.280 1.00 95.62 98 VAL A CA 1
ATOM 746 C C . VAL A 1 98 ? -3.600 -3.742 15.584 1.00 95.62 98 VAL A C 1
ATOM 748 O O . VAL A 1 98 ? -2.567 -3.761 16.253 1.00 95.62 98 VAL A O 1
ATOM 751 N N . LYS A 1 99 ? -4.107 -2.613 15.083 1.00 92.25 99 LYS A N 1
ATOM 752 C CA . LYS A 1 99 ? -3.566 -1.298 15.420 1.00 92.25 99 LYS A CA 1
ATOM 753 C C . LYS A 1 99 ? -4.062 -0.873 16.804 1.00 92.25 99 LYS A C 1
ATOM 755 O O . LYS A 1 99 ? -5.262 -0.800 17.042 1.00 92.25 99 LYS A O 1
ATOM 760 N N . VAL A 1 100 ? -3.115 -0.552 17.680 1.00 91.44 100 VAL A N 1
ATOM 761 C CA . VAL A 1 100 ? -3.343 -0.005 19.025 1.00 91.44 100 VAL A CA 1
ATOM 762 C C . VAL A 1 100 ? -2.671 1.365 19.167 1.00 91.44 100 VAL A C 1
ATOM 764 O O . VAL A 1 100 ? -1.852 1.742 18.316 1.00 91.44 100 VAL A O 1
ATOM 767 N N . ALA A 1 101 ? -3.016 2.085 20.242 1.00 88.69 101 ALA A N 1
ATOM 768 C CA . ALA A 1 101 ? -2.478 3.405 20.587 1.00 88.69 101 ALA A CA 1
ATOM 769 C C . ALA A 1 101 ? -2.636 4.448 19.462 1.00 88.69 101 ALA A C 1
ATOM 771 O O . ALA A 1 101 ? -1.692 5.155 19.113 1.00 88.69 101 ALA A O 1
ATOM 772 N N . GLU A 1 102 ? -3.823 4.515 18.855 1.00 83.94 102 GLU A N 1
ATOM 773 C CA . GLU A 1 102 ? -4.154 5.588 17.913 1.00 83.94 102 GLU A CA 1
ATOM 774 C C . GLU A 1 102 ? -4.558 6.847 18.698 1.00 83.94 102 GLU A C 1
ATOM 776 O O . GLU A 1 102 ? -5.471 6.769 19.528 1.00 83.94 102 GLU A O 1
ATOM 781 N N . PRO A 1 103 ? -3.924 8.007 18.456 1.00 80.88 103 PRO A N 1
ATOM 782 C CA . PRO A 1 103 ? -4.302 9.251 19.117 1.00 80.88 103 PRO A CA 1
ATOM 783 C C . PRO A 1 103 ? -5.795 9.563 18.940 1.00 80.88 103 PRO A C 1
ATOM 785 O O . PRO A 1 103 ? -6.325 9.524 17.830 1.00 80.88 103 PRO A O 1
ATOM 788 N N . GLY A 1 104 ? -6.483 9.880 20.039 1.00 76.88 104 GLY A N 1
ATOM 789 C CA . GLY A 1 104 ? -7.914 10.205 20.020 1.00 76.88 104 GLY A CA 1
ATOM 790 C C . GLY A 1 104 ? -8.865 9.001 20.035 1.00 76.88 104 GLY A C 1
ATOM 791 O O . GLY A 1 104 ? -10.074 9.195 19.905 1.00 76.88 104 GLY A O 1
ATOM 792 N N . ARG A 1 105 ? -8.365 7.772 20.227 1.00 65.44 105 ARG A N 1
ATOM 793 C CA . ARG A 1 105 ? -9.184 6.601 20.581 1.00 65.44 105 ARG A CA 1
ATOM 794 C C . ARG A 1 105 ? -8.790 6.054 21.955 1.00 65.44 105 ARG A C 1
ATOM 796 O O . ARG A 1 105 ? -7.609 5.826 22.200 1.00 65.44 105 ARG A O 1
ATOM 803 N N . ALA A 1 106 ? -9.793 5.863 22.815 1.00 52.59 106 ALA A N 1
ATOM 804 C CA . ALA A 1 106 ? -9.695 5.083 24.050 1.00 52.59 106 ALA A CA 1
ATOM 805 C C . ALA A 1 106 ? -9.868 3.587 23.756 1.00 52.59 106 ALA A C 1
ATOM 807 O O . ALA A 1 106 ? -10.653 3.268 22.827 1.00 52.59 106 ALA A O 1
#

Sequence (106 aa):
MLSTAVAYALPLRDRFRGITVREGLLVRGAAGWAEWSPFPEYTHPEIDAWWAATTEAATIGFPAPVRDRVPVNVTVPAVGPRRAHDIVAASGCRTAKVKVAEPGRA

Foldseek 3Di:
DWDDKDKDWAADPDDDPNDGIFIWIWIAAPQGIFTQGDDPPDDPPRSVVSVVRRCCCRYPNDPDDPDPDDADAFEQEPDDPVVSVVSRVPPPHPHYHYDPDDPPHD

Radius of gyration: 17.26 Å; chains: 1; bounding box: 34×34×45 Å

pLDDT: mean 94.78, std 6.8, range [52.59, 98.62]